Protein AF-A0A5K8A0B3-F1 (afdb_monomer)

Organism: NCBI:txid885957

Nearest PDB structures (foldseek):
  5bwe-assembly1_C  TM=9.818E-01  e=2.296E-04  Thauera aromatica
  4pkc-assembly1_C-2  TM=9.262E-01  e=1.901E-04  Thauera aromatica
  5bwd-assembly1_C  TM=9.883E-01  e=4.886E-04  Thauera aromatica
  6ixv-assembly4_H  TM=4.470E-01  e=5.094E+00  Homo sapiens
  6ixv-assembly3_G  TM=4.024E-01  e=7.915E+00  Homo sapiens

Secondary structure (DSSP, 8-state):
--BGGGBTTEEEPPTTSTT--TTEEEEEEEEE-SS-EEEEEEEEETTSBP-TT--B-

InterPro domains:
  IPR013161 Benzylsuccinate synthase gamma subunit [PF08201] (1-56)
  IPR038640 Benzylsuccinate synthase gamma subunit superfamily [G3DSA:6.20.90.20] (1-57)

Radius of gyration: 12.29 Å; Cα contacts (8 Å, |Δi|>4): 104; chains: 1; bounding box: 30×21×33 Å

Solvent-accessible surface area (backbone atoms only — not comparable to full-atom values): 3464 Å² total; per-residue (Å²): 132,68,29,33,62,52,18,64,44,46,43,70,52,52,87,86,44,97,82,46,51,92,60,28,24,32,44,48,44,84,46,73,60,99,90,46,76,50,73,49,76,43,84,44,39,38,81,36,71,50,57,99,82,64,42,78,102

Mean predicted aligned error: 2.28 Å

Sequence (57 aa):
MATCGECTFFFRVPENADDYEPDKGDCVTEKRDEKGTYWLSKPVFVSTDSCAHFQKK

Structure (mmCIF, N/CA/C/O backbone):
data_AF-A0A5K8A0B3-F1
#
_entry.id   AF-A0A5K8A0B3-F1
#
loop_
_atom_site.group_PDB
_atom_site.id
_atom_site.type_symbol
_atom_site.label_atom_id
_atom_site.label_alt_id
_atom_site.label_comp_id
_atom_site.label_asym_id
_atom_site.label_entity_id
_atom_site.label_seq_id
_atom_site.pdbx_PDB_ins_code
_atom_site.Cartn_x
_atom_site.Cartn_y
_atom_site.Cartn_z
_atom_site.occupancy
_atom_site.B_iso_or_equiv
_atom_site.auth_seq_id
_atom_site.auth_comp_id
_atom_site.auth_asym_id
_atom_site.auth_atom_id
_atom_site.pdbx_PDB_model_num
ATOM 1 N N . MET A 1 1 ? -9.720 7.825 -13.449 1.00 77.94 1 MET A N 1
ATOM 2 C CA . MET A 1 1 ? -10.123 7.204 -12.168 1.00 77.94 1 MET A CA 1
ATOM 3 C C . MET A 1 1 ? -8.960 7.388 -11.212 1.00 77.94 1 MET A C 1
ATOM 5 O O . MET A 1 1 ? -7.838 7.436 -11.698 1.00 77.94 1 MET A O 1
ATOM 9 N N . ALA A 1 2 ? -9.210 7.591 -9.919 1.00 92.88 2 ALA A N 1
ATOM 10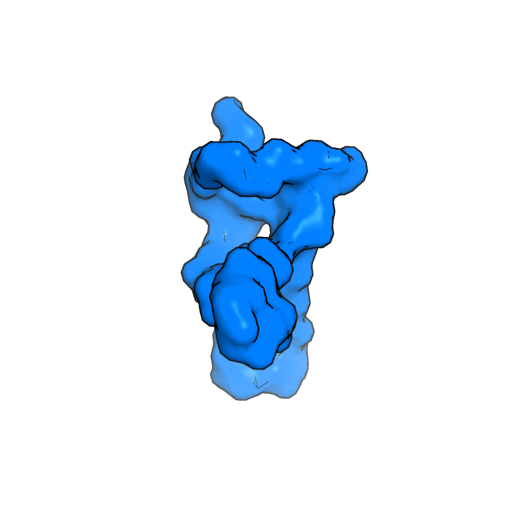 C CA . ALA A 1 2 ? -8.117 7.722 -8.957 1.00 92.88 2 ALA A CA 1
ATOM 11 C C . ALA A 1 2 ? -7.416 6.368 -8.789 1.00 92.88 2 ALA A C 1
ATOM 13 O O . ALA A 1 2 ? -8.078 5.329 -8.832 1.00 92.88 2 ALA A O 1
ATOM 14 N N . THR A 1 3 ? -6.102 6.379 -8.586 1.00 97.88 3 THR A N 1
ATOM 15 C CA . THR A 1 3 ? -5.305 5.157 -8.417 1.00 97.88 3 THR A CA 1
ATOM 16 C C . THR A 1 3 ? -4.590 5.139 -7.068 1.00 97.88 3 THR A C 1
ATOM 18 O O . THR A 1 3 ? -4.484 6.158 -6.380 1.00 97.88 3 THR A O 1
ATOM 21 N N . CYS A 1 4 ? -4.072 3.977 -6.670 1.00 97.44 4 CYS A N 1
ATOM 22 C CA . CYS A 1 4 ? -3.280 3.831 -5.451 1.00 97.44 4 CYS A CA 1
ATOM 23 C C . CYS A 1 4 ? -2.059 4.759 -5.428 1.00 97.44 4 CYS A C 1
ATOM 25 O O . CYS A 1 4 ? -1.744 5.283 -4.366 1.00 97.44 4 CYS A O 1
ATOM 27 N N . GLY A 1 5 ? -1.416 5.038 -6.568 1.00 97.31 5 GLY A N 1
ATOM 28 C CA . GLY A 1 5 ? -0.260 5.943 -6.623 1.00 97.31 5 GLY A CA 1
ATOM 29 C C . GLY A 1 5 ? -0.531 7.360 -6.101 1.00 97.31 5 GLY A C 1
ATOM 30 O O . GLY A 1 5 ? 0.379 8.014 -5.585 1.00 97.31 5 GLY A O 1
ATOM 31 N N . GLU A 1 6 ? -1.784 7.811 -6.180 1.00 98.19 6 GLU A N 1
ATOM 32 C CA . GLU A 1 6 ? -2.243 9.128 -5.721 1.00 98.19 6 GLU A CA 1
ATOM 33 C C . GLU A 1 6 ? -2.672 9.140 -4.239 1.00 98.19 6 GLU A C 1
ATOM 35 O O . GLU A 1 6 ? -3.072 10.184 -3.722 1.00 98.19 6 GLU A O 1
ATOM 40 N N . CYS A 1 7 ? -2.624 7.992 -3.553 1.00 98.31 7 CYS A N 1
ATOM 41 C CA . CYS A 1 7 ? -3.188 7.799 -2.216 1.00 98.31 7 CYS A CA 1
ATOM 42 C C . CYS A 1 7 ? -2.156 8.021 -1.097 1.00 98.31 7 CYS A C 1
ATOM 44 O O . CYS A 1 7 ? -1.061 7.468 -1.172 1.00 98.31 7 CYS A O 1
ATOM 46 N N . THR A 1 8 ? -2.493 8.735 -0.019 1.00 98.25 8 THR A N 1
ATOM 47 C CA . THR A 1 8 ? -1.629 8.954 1.167 1.00 98.25 8 THR A CA 1
ATOM 48 C C . THR A 1 8 ? -1.094 7.661 1.779 1.00 98.25 8 THR A C 1
ATOM 50 O O . THR A 1 8 ? 0.009 7.652 2.316 1.00 98.25 8 THR A O 1
ATOM 53 N N . PHE A 1 9 ? -1.843 6.567 1.646 1.00 98.25 9 PHE A N 1
ATOM 54 C CA . PHE A 1 9 ? -1.502 5.241 2.162 1.00 98.25 9 PHE A CA 1
ATOM 55 C C . PHE A 1 9 ? -0.593 4.413 1.242 1.00 98.25 9 PHE A C 1
ATOM 57 O O . PHE A 1 9 ? -0.291 3.270 1.575 1.00 98.25 9 PHE A O 1
ATOM 64 N N . PHE A 1 10 ? -0.189 4.940 0.081 1.00 98.44 10 PHE A N 1
ATOM 65 C CA . PHE A 1 10 ? 0.699 4.249 -0.854 1.00 98.44 10 PHE A CA 1
ATOM 66 C C . PHE A 1 10 ? 2.166 4.642 -0.665 1.00 98.44 10 PHE A C 1
ATOM 68 O O . PHE A 1 10 ? 2.541 5.813 -0.850 1.00 98.44 10 PHE A O 1
ATOM 75 N N . PHE A 1 11 ? 2.997 3.632 -0.415 1.00 98.50 11 PHE A N 1
ATOM 76 C CA . PHE A 1 11 ? 4.438 3.737 -0.199 1.00 98.50 11 PHE A CA 1
ATOM 77 C C . PHE A 1 11 ? 5.173 2.911 -1.256 1.00 98.50 11 PHE A C 1
ATOM 79 O O . PHE A 1 11 ? 4.949 1.714 -1.352 1.00 98.50 11 PHE A O 1
ATOM 86 N N . ARG A 1 12 ? 6.030 3.530 -2.081 1.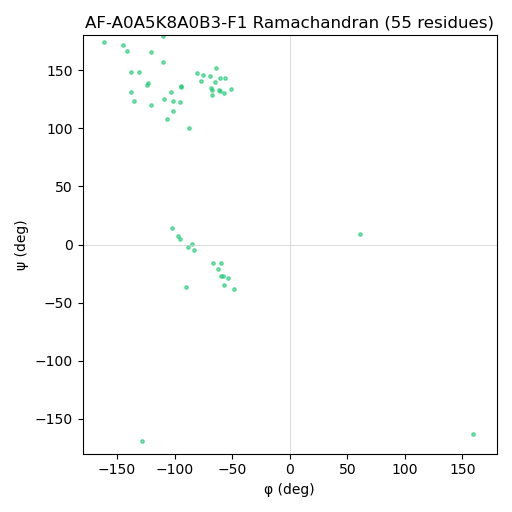00 98.19 12 ARG A N 1
ATOM 87 C CA . ARG A 1 12 ? 6.786 2.791 -3.112 1.00 98.19 12 ARG A CA 1
ATOM 88 C C . ARG A 1 12 ? 7.755 1.802 -2.463 1.00 98.19 12 ARG A C 1
ATOM 90 O O . ARG A 1 12 ? 8.420 2.168 -1.493 1.00 98.19 12 ARG A O 1
ATOM 97 N N . VAL A 1 13 ? 7.876 0.609 -3.047 1.00 98.50 13 VAL A N 1
ATOM 98 C CA . VAL A 1 13 ? 8.944 -0.332 -2.682 1.00 98.50 13 VAL A CA 1
ATOM 99 C C . VAL A 1 13 ? 10.288 0.274 -3.123 1.00 98.50 13 VAL A C 1
ATOM 101 O O . VAL A 1 13 ? 10.395 0.715 -4.272 1.00 98.50 13 VAL A O 1
ATOM 104 N N . PRO A 1 14 ? 11.303 0.359 -2.242 1.00 98.31 14 PRO A N 1
ATOM 105 C CA . PRO A 1 14 ? 12.631 0.860 -2.602 1.00 98.31 14 PRO A CA 1
ATOM 106 C C . PRO A 1 14 ? 13.304 0.012 -3.689 1.00 98.31 14 PRO A C 1
ATOM 108 O O . PRO A 1 14 ? 13.205 -1.206 -3.654 1.00 98.31 14 PRO A O 1
ATOM 111 N N . GLU A 1 15 ? 14.055 0.628 -4.609 1.00 98.19 15 GLU A N 1
ATOM 112 C CA . GLU A 1 15 ? 14.711 -0.084 -5.730 1.00 98.19 15 GLU A CA 1
ATOM 113 C C . GLU A 1 15 ? 15.743 -1.135 -5.298 1.00 98.19 15 GLU A C 1
ATOM 115 O O . GLU A 1 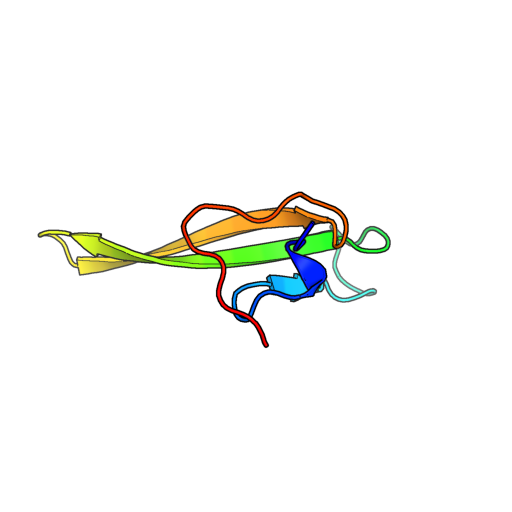15 ? 16.071 -2.043 -6.055 1.00 98.19 15 GLU A O 1
ATOM 120 N N . ASN A 1 16 ? 16.264 -1.010 -4.078 1.00 97.88 16 ASN A N 1
ATOM 121 C CA . ASN A 1 16 ? 17.227 -1.933 -3.490 1.00 97.88 16 ASN A CA 1
ATOM 122 C C . ASN A 1 16 ? 16.584 -3.008 -2.595 1.00 97.88 16 ASN A C 1
ATOM 124 O O . ASN A 1 16 ? 17.321 -3.729 -1.923 1.00 97.88 16 ASN A O 1
ATOM 128 N N . ALA A 1 17 ? 15.252 -3.072 -2.517 1.00 98.25 17 ALA A N 1
ATOM 129 C CA . ALA A 1 17 ? 14.549 -4.123 -1.791 1.00 98.25 17 ALA A CA 1
ATOM 130 C C . ALA A 1 17 ? 14.467 -5.404 -2.633 1.00 98.25 17 ALA A C 1
ATOM 132 O O . ALA A 1 17 ? 14.340 -5.346 -3.856 1.00 98.25 17 ALA A O 1
ATOM 133 N N . ASP A 1 18 ? 14.495 -6.561 -1.968 1.00 98.38 18 ASP A N 1
ATOM 134 C CA . ASP A 1 18 ? 14.451 -7.874 -2.627 1.00 98.38 18 ASP A CA 1
ATOM 135 C C . ASP A 1 18 ? 13.176 -8.079 -3.462 1.00 98.38 18 ASP A C 1
ATOM 137 O O . ASP A 1 18 ? 13.173 -8.835 -4.433 1.00 98.38 18 ASP A O 1
ATOM 141 N N . ASP A 1 19 ? 12.085 -7.411 -3.087 1.00 97.81 19 ASP A N 1
ATOM 142 C CA . ASP A 1 19 ? 10.775 -7.509 -3.718 1.00 97.81 19 ASP A CA 1
ATOM 143 C C . ASP A 1 19 ? 10.447 -6.328 -4.643 1.00 97.81 19 ASP A C 1
ATOM 145 O O . ASP A 1 19 ? 9.286 -6.165 -5.035 1.00 97.81 19 ASP A O 1
ATOM 149 N N . TYR A 1 20 ? 11.441 -5.513 -5.007 1.00 98.19 20 TYR A N 1
ATOM 150 C CA . TYR A 1 20 ? 11.251 -4.393 -5.920 1.00 98.19 20 TYR A CA 1
ATOM 151 C C . TYR A 1 20 ? 10.756 -4.834 -7.301 1.00 98.19 20 TYR A C 1
ATOM 153 O O . TYR A 1 20 ? 11.333 -5.696 -7.962 1.00 98.19 20 TYR A O 1
ATOM 161 N N . GLU A 1 21 ? 9.724 -4.140 -7.774 1.00 98.44 21 GLU A N 1
ATOM 162 C CA . GLU A 1 21 ? 9.297 -4.125 -9.169 1.00 98.44 21 GLU A CA 1
ATOM 163 C C . GLU A 1 21 ? 8.944 -2.673 -9.544 1.00 98.44 21 GLU A C 1
ATOM 165 O O . GLU A 1 21 ? 8.471 -1.921 -8.680 1.00 98.44 21 GLU A O 1
ATOM 170 N N . PRO A 1 22 ? 9.132 -2.246 -10.808 1.00 98.44 22 PRO A N 1
ATOM 171 C CA . PRO A 1 22 ? 8.723 -0.916 -11.243 1.00 98.44 22 PRO A CA 1
ATOM 172 C C . PRO A 1 22 ? 7.265 -0.619 -10.879 1.00 98.44 22 PRO A C 1
ATOM 174 O O . PRO A 1 22 ? 6.376 -1.443 -11.084 1.00 98.44 22 PRO A O 1
ATOM 177 N N . ASP A 1 23 ? 7.031 0.569 -10.320 1.00 97.94 23 ASP A N 1
ATOM 178 C CA . ASP A 1 23 ? 5.718 1.050 -9.869 1.00 97.94 23 ASP A CA 1
ATOM 179 C C . ASP A 1 23 ? 5.031 0.226 -8.765 1.00 97.94 23 ASP A C 1
ATOM 181 O O . ASP A 1 23 ? 3.880 0.512 -8.415 1.00 97.94 23 ASP A O 1
ATOM 185 N N . LYS A 1 24 ? 5.719 -0.744 -8.158 1.00 98.56 24 LYS A N 1
ATOM 186 C CA . LYS A 1 24 ? 5.217 -1.474 -6.993 1.00 98.56 24 LYS A CA 1
ATOM 187 C C . LYS A 1 24 ? 5.305 -0.630 -5.725 1.00 98.56 24 LYS A C 1
ATOM 189 O O . LYS A 1 24 ? 6.216 0.180 -5.522 1.00 98.56 24 LYS A O 1
ATOM 194 N N . GLY A 1 25 ? 4.332 -0.823 -4.852 1.00 98.44 25 GLY A N 1
ATOM 195 C CA . GLY A 1 25 ? 4.288 -0.215 -3.536 1.00 98.44 25 GLY A CA 1
ATOM 196 C C . GLY A 1 25 ? 3.334 -0.943 -2.611 1.00 98.44 25 GLY A C 1
ATOM 197 O O . GLY A 1 25 ? 2.588 -1.829 -3.020 1.00 98.44 25 GLY A O 1
ATOM 198 N N . ASP A 1 26 ? 3.326 -0.512 -1.365 1.00 98.69 26 ASP A N 1
ATOM 199 C CA . ASP A 1 26 ? 2.452 -1.024 -0.332 1.00 98.69 26 ASP A CA 1
ATOM 200 C C . ASP A 1 26 ? 1.307 -0.055 -0.070 1.00 98.69 26 ASP A C 1
ATOM 202 O O . ASP A 1 26 ? 1.502 1.145 0.130 1.00 98.69 26 ASP A O 1
ATOM 206 N N . CYS A 1 27 ? 0.093 -0.597 -0.043 1.00 98.56 27 CYS A N 1
ATOM 207 C CA . CYS A 1 27 ? -1.080 0.054 0.517 1.00 98.56 27 CYS A CA 1
ATOM 208 C C . CYS A 1 27 ? -1.131 -0.270 2.012 1.00 98.56 27 CYS A C 1
ATOM 210 O O . CYS A 1 27 ? -1.543 -1.369 2.400 1.00 98.56 27 CYS A O 1
ATOM 212 N N . VAL A 1 28 ? -0.689 0.679 2.838 1.00 98.56 28 VAL A N 1
ATOM 213 C CA . VAL A 1 28 ? -0.582 0.506 4.290 1.00 98.56 28 VAL A CA 1
ATOM 214 C C . VAL A 1 28 ? -1.758 1.183 4.981 1.00 98.56 28 VAL A C 1
ATOM 216 O O . VAL A 1 28 ? -1.889 2.405 4.953 1.00 98.56 28 VAL A O 1
ATOM 219 N N . THR A 1 29 ? -2.616 0.392 5.627 1.00 97.69 29 THR A N 1
ATOM 220 C CA . THR A 1 29 ? -3.793 0.911 6.344 1.00 97.69 29 THR A CA 1
ATOM 221 C C . THR A 1 29 ? -3.802 0.480 7.802 1.00 97.69 29 THR A C 1
ATOM 223 O O . THR A 1 29 ? -3.532 -0.678 8.121 1.00 97.69 29 THR A O 1
ATOM 226 N N . GLU A 1 30 ? -4.136 1.418 8.687 1.00 97.88 30 GLU A N 1
ATOM 227 C CA . GLU A 1 30 ? -4.349 1.148 10.108 1.00 97.88 30 GLU A CA 1
ATOM 228 C C . GLU A 1 30 ? -5.721 0.499 10.337 1.00 97.88 30 GLU A C 1
ATOM 230 O O . GLU A 1 30 ? -6.729 0.869 9.721 1.00 97.88 30 GLU A O 1
ATOM 235 N N . LYS A 1 31 ? -5.760 -0.468 11.249 1.00 98.00 31 LYS A N 1
ATOM 236 C CA . LYS A 1 31 ? -6.965 -1.104 11.768 1.00 98.00 31 LYS A CA 1
ATOM 237 C C . LYS A 1 31 ? -6.897 -1.125 13.288 1.00 98.00 31 LYS A C 1
ATOM 239 O O . LYS A 1 31 ? -5.824 -1.233 13.874 1.00 98.00 31 LYS A O 1
ATOM 244 N N . ARG A 1 32 ? -8.059 -1.040 13.927 1.00 98.38 32 ARG A N 1
ATOM 245 C CA . ARG A 1 32 ? -8.191 -1.155 15.375 1.00 98.38 32 ARG A CA 1
ATOM 246 C C . ARG A 1 32 ? -9.402 -2.003 15.709 1.00 98.38 32 ARG A C 1
ATOM 248 O O . ARG A 1 32 ? -10.482 -1.761 15.171 1.00 98.38 32 ARG A O 1
ATOM 255 N N . ASP A 1 33 ? -9.206 -2.962 16.594 1.00 98.25 33 ASP A N 1
ATOM 256 C CA . ASP A 1 33 ? -10.251 -3.819 17.141 1.00 98.25 33 ASP A CA 1
ATOM 257 C C . ASP A 1 33 ? -10.196 -3.817 18.680 1.00 98.25 33 ASP A C 1
ATOM 259 O O . ASP A 1 33 ? -9.524 -2.979 19.297 1.00 98.25 33 ASP A O 1
ATOM 263 N N . GLU A 1 34 ? -10.937 -4.720 19.322 1.00 98.44 34 GLU A N 1
ATOM 264 C CA . GLU A 1 34 ? -10.957 -4.852 20.779 1.00 98.44 34 GLU A CA 1
ATOM 265 C C . GLU A 1 34 ? -9.624 -5.325 21.383 1.00 98.44 34 GLU A C 1
ATOM 267 O O . GLU A 1 34 ? -9.434 -5.214 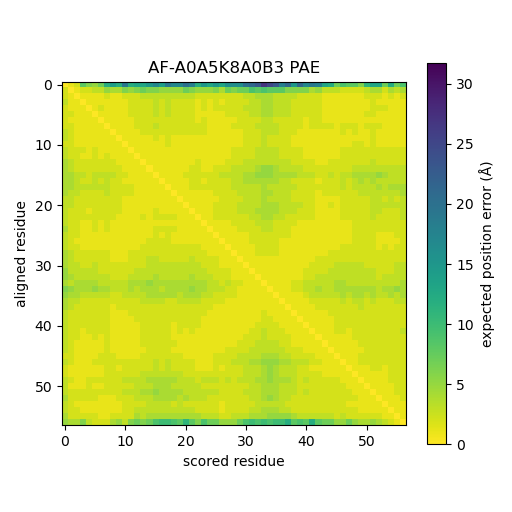22.596 1.00 98.44 34 GL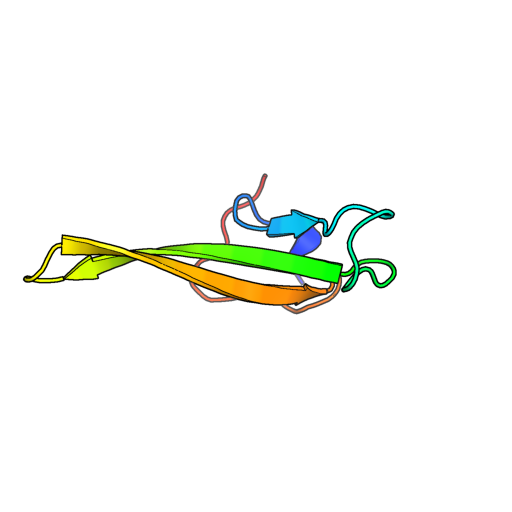U A O 1
ATOM 272 N N . LYS A 1 35 ? -8.706 -5.866 20.572 1.00 98.31 35 LYS A N 1
ATOM 273 C CA . LYS A 1 35 ? -7.375 -6.314 21.004 1.00 98.31 35 LYS A CA 1
ATOM 274 C C . LYS A 1 35 ? -6.350 -5.199 20.906 1.00 98.31 35 LYS A C 1
ATOM 276 O O . LYS A 1 35 ? -5.486 -5.097 21.776 1.00 98.31 35 LYS A O 1
ATOM 281 N N . GLY A 1 36 ? -6.445 -4.358 19.885 1.00 98.50 36 GLY A N 1
ATOM 282 C CA . GLY A 1 36 ? -5.554 -3.218 19.732 1.00 98.50 36 GLY A CA 1
ATOM 283 C C . GLY A 1 36 ? -5.479 -2.695 18.308 1.00 98.50 36 GLY A C 1
ATOM 284 O O . GLY A 1 36 ? -6.341 -2.963 17.475 1.00 98.50 36 GLY A O 1
ATOM 285 N N . THR A 1 37 ? -4.436 -1.910 18.050 1.00 98.62 37 THR A N 1
ATOM 286 C CA . THR A 1 37 ? -4.137 -1.368 16.724 1.00 98.62 37 THR A CA 1
ATOM 287 C C . THR A 1 37 ? -3.153 -2.276 15.994 1.00 98.62 37 THR A C 1
ATOM 289 O O . THR A 1 37 ? -2.163 -2.722 16.574 1.00 98.62 37 THR A O 1
ATOM 292 N N . T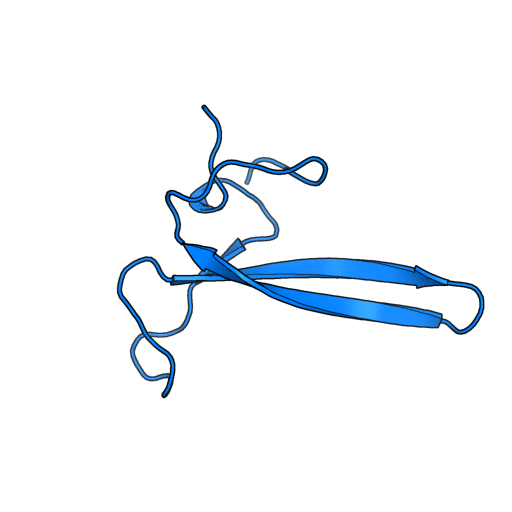YR A 1 38 ? -3.414 -2.519 14.715 1.00 98.50 38 TYR A N 1
ATOM 293 C CA . TYR A 1 38 ? -2.531 -3.234 13.801 1.00 98.50 38 TYR A CA 1
ATOM 294 C C . TYR A 1 38 ? -2.560 -2.584 12.416 1.00 98.50 38 TYR A C 1
ATOM 296 O O . TYR A 1 38 ? -3.432 -1.773 12.104 1.00 98.50 38 TYR A O 1
ATOM 304 N N . TRP A 1 39 ? -1.602 -2.949 11.567 1.00 98.56 39 TRP A N 1
ATOM 305 C CA . TRP A 1 39 ? -1.494 -2.424 10.209 1.00 98.56 39 TRP A CA 1
ATOM 306 C C . TRP A 1 39 ? -1.523 -3.562 9.202 1.00 98.56 39 TRP A C 1
ATOM 308 O O . TRP A 1 39 ? -0.913 -4.611 9.407 1.00 98.56 39 TRP A O 1
ATOM 318 N N . LEU A 1 40 ? -2.239 -3.339 8.105 1.00 98.31 40 LEU A N 1
ATOM 319 C CA . LEU A 1 40 ? -2.213 -4.207 6.937 1.00 98.31 40 LEU A CA 1
ATOM 320 C C . LEU A 1 40 ? -1.319 -3.557 5.887 1.00 98.31 40 LEU A C 1
ATOM 322 O O . LEU A 1 40 ? -1.595 -2.425 5.492 1.00 98.31 40 LEU A O 1
ATOM 326 N N . SER A 1 41 ? -0.293 -4.279 5.435 1.00 98.50 41 SER A N 1
ATOM 327 C CA . SER A 1 41 ? 0.524 -3.908 4.278 1.00 98.50 41 SER A CA 1
ATOM 328 C C . SER A 1 41 ? 0.164 -4.816 3.108 1.00 98.50 41 SER A C 1
ATOM 330 O O . SER A 1 41 ? 0.428 -6.020 3.151 1.00 98.50 41 SER A O 1
ATOM 332 N N . LYS A 1 42 ? -0.523 -4.269 2.100 1.00 98.12 42 LYS A N 1
ATOM 333 C CA . LYS A 1 42 ? -0.920 -5.011 0.897 1.00 98.12 42 LYS A CA 1
ATOM 334 C C . LYS A 1 42 ? -0.103 -4.525 -0.307 1.00 98.12 42 LYS A C 1
ATOM 336 O O . LYS A 1 42 ? -0.232 -3.344 -0.634 1.00 98.12 42 LYS A O 1
ATOM 341 N N . PRO A 1 43 ? 0.597 -5.410 -1.039 1.00 98.31 43 PRO A N 1
ATOM 342 C CA . PRO A 1 43 ? 1.294 -5.024 -2.259 1.00 98.31 43 PRO A CA 1
ATOM 343 C C . PRO A 1 43 ? 0.294 -4.634 -3.356 1.00 98.31 43 PRO A C 1
ATOM 345 O O . PRO A 1 43 ? -0.704 -5.325 -3.599 1.00 98.31 43 PRO A O 1
ATOM 348 N N . VAL A 1 44 ? 0.558 -3.508 -4.007 1.00 98.25 44 VAL A N 1
ATOM 349 C CA . VAL A 1 44 ? -0.210 -2.928 -5.115 1.00 98.25 44 VAL A CA 1
ATOM 350 C C . VAL A 1 44 ? 0.742 -2.244 -6.105 1.00 98.25 44 VAL A C 1
ATO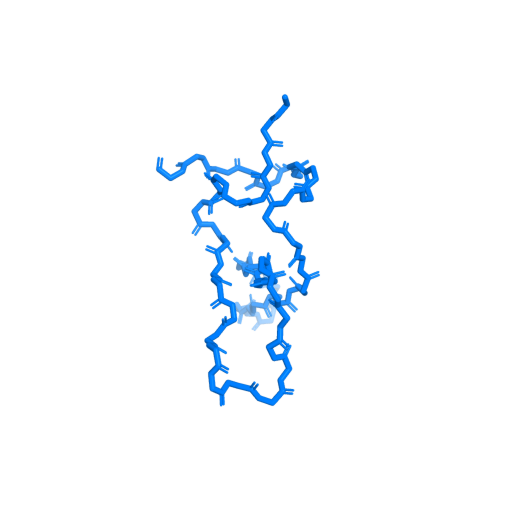M 352 O O . VAL A 1 44 ? 1.924 -2.061 -5.832 1.00 98.25 44 VAL A O 1
ATOM 355 N N . PHE A 1 45 ? 0.221 -1.822 -7.253 1.00 98.38 45 PHE A N 1
ATOM 356 C CA . PHE A 1 45 ? 0.953 -0.996 -8.219 1.00 98.38 45 PHE A CA 1
ATOM 357 C C . PHE A 1 45 ? 0.387 0.428 -8.262 1.00 98.38 45 PHE A C 1
ATOM 359 O O . PHE A 1 45 ? -0.790 0.636 -7.957 1.00 98.38 45 PHE A O 1
ATOM 366 N N . VAL A 1 46 ? 1.182 1.405 -8.710 1.00 97.75 46 VAL A N 1
ATOM 367 C CA . VAL A 1 46 ? 0.763 2.812 -8.913 1.00 97.75 46 VAL A CA 1
ATOM 368 C C . VAL A 1 46 ? -0.550 2.921 -9.699 1.00 97.75 46 VAL A C 1
ATOM 370 O O . VAL A 1 46 ? -1.379 3.772 -9.379 1.00 97.75 46 VAL A O 1
ATOM 373 N N . SER A 1 47 ? -0.748 2.059 -10.700 1.00 97.69 47 SER A N 1
ATOM 374 C CA . SER A 1 47 ? -1.923 2.0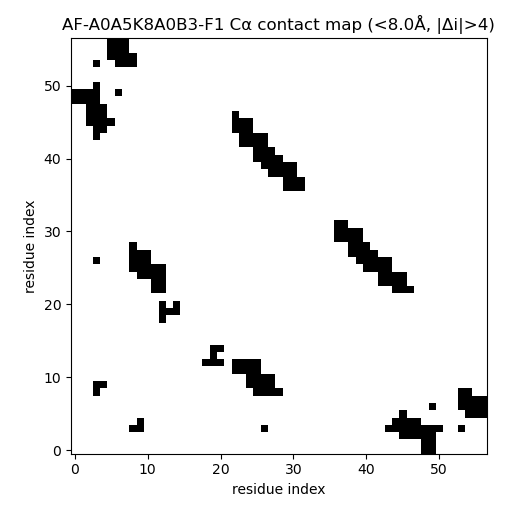17 -11.582 1.00 97.69 47 SER A CA 1
ATOM 375 C C . SER A 1 47 ? -3.122 1.249 -11.017 1.00 97.69 47 SER A C 1
ATOM 377 O O . SER A 1 47 ? -4.173 1.237 -11.649 1.00 97.69 47 SER A O 1
ATOM 379 N N . THR A 1 48 ? -2.988 0.609 -9.852 1.00 97.62 48 THR A N 1
ATOM 380 C CA . THR A 1 48 ? -4.099 -0.119 -9.217 1.00 97.62 48 THR A CA 1
ATOM 381 C C . THR A 1 48 ? -5.235 0.852 -8.913 1.00 97.62 48 THR A C 1
ATOM 383 O O . THR A 1 48 ? -4.986 1.922 -8.354 1.00 97.62 48 THR A O 1
ATOM 386 N N . ASP A 1 49 ? -6.469 0.485 -9.259 1.00 97.81 49 ASP A N 1
ATOM 387 C CA . ASP A 1 49 ? -7.646 1.307 -8.974 1.00 97.81 49 ASP A CA 1
ATOM 388 C C . ASP A 1 49 ? -7.767 1.617 -7.477 1.00 97.81 49 ASP A C 1
ATOM 390 O O . ASP A 1 49 ? -7.460 0.789 -6.611 1.00 97.81 49 ASP A O 1
ATOM 394 N N . SER A 1 50 ? -8.221 2.832 -7.165 1.00 96.12 50 SER A N 1
ATOM 395 C CA . SER A 1 50 ? -8.414 3.249 -5.782 1.00 96.12 50 SER A CA 1
ATOM 396 C C . SER A 1 50 ? -9.495 2.422 -5.074 1.00 96.12 50 SER A C 1
ATOM 398 O O . SER A 1 50 ? -10.427 1.8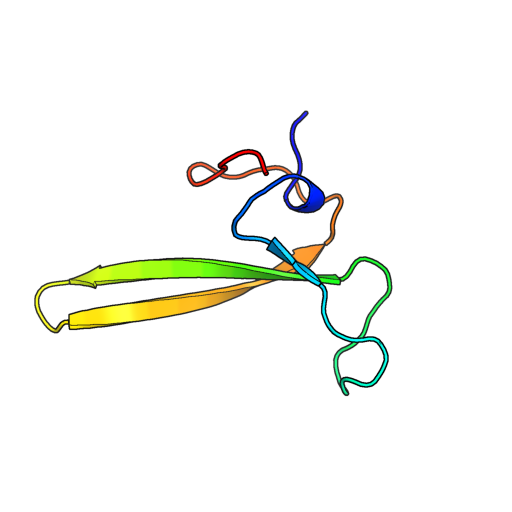91 -5.678 1.00 96.12 50 SER A O 1
ATOM 400 N N . CYS A 1 51 ? -9.366 2.300 -3.752 1.00 95.88 51 CYS A N 1
ATOM 401 C CA . CYS A 1 51 ? -10.295 1.540 -2.920 1.00 95.88 51 CYS A CA 1
ATOM 402 C C . CYS A 1 51 ? -11.145 2.458 -2.029 1.00 95.88 51 CYS A C 1
ATOM 404 O O . CYS A 1 51 ? -10.965 3.675 -1.999 1.00 95.88 51 CYS A O 1
ATOM 406 N N . ALA A 1 52 ? -12.035 1.864 -1.231 1.00 96.38 52 ALA A N 1
ATOM 407 C CA . ALA A 1 52 ? -12.897 2.594 -0.296 1.00 96.38 52 ALA A CA 1
ATOM 408 C C . ALA A 1 52 ? -12.138 3.414 0.772 1.00 96.38 52 ALA A C 1
ATOM 410 O O . ALA A 1 52 ? -12.729 4.282 1.405 1.00 96.38 52 ALA A O 1
ATOM 411 N N . HIS A 1 53 ? -10.843 3.150 0.981 1.00 95.94 53 HIS A N 1
ATOM 412 C CA . HIS A 1 53 ? -9.986 3.885 1.918 1.00 95.94 53 HIS A CA 1
ATOM 413 C C . HIS A 1 53 ? -9.145 4.982 1.247 1.00 95.94 53 HIS A C 1
ATOM 415 O O . HIS A 1 53 ? -8.273 5.553 1.894 1.00 95.94 53 HIS A O 1
ATOM 421 N N . PHE A 1 54 ? -9.363 5.266 -0.040 1.00 97.62 54 PHE A N 1
ATOM 422 C CA . PHE A 1 54 ? -8.583 6.257 -0.775 1.00 97.62 54 PHE A CA 1
ATOM 423 C C . PHE A 1 54 ? -8.620 7.640 -0.118 1.00 97.62 54 PHE A C 1
ATOM 425 O O . PHE A 1 54 ? -9.685 8.190 0.160 1.00 97.62 54 PHE A O 1
ATOM 432 N N . GLN A 1 55 ? -7.437 8.221 0.059 1.00 97.56 55 GLN A N 1
ATOM 433 C CA . GLN A 1 55 ? -7.246 9.596 0.497 1.00 97.56 55 GLN A CA 1
ATOM 434 C C . GLN A 1 55 ? -6.170 10.224 -0.373 1.00 97.56 55 GLN A C 1
ATOM 436 O O . GLN A 1 55 ? -5.074 9.687 -0.472 1.00 97.56 55 GLN A O 1
ATOM 441 N N . LYS A 1 56 ? -6.484 11.336 -1.035 1.00 96.75 56 LYS A N 1
ATOM 442 C CA . LYS A 1 56 ? -5.550 11.977 -1.963 1.00 96.75 56 LYS A CA 1
ATOM 443 C C . LYS A 1 56 ? -4.352 12.574 -1.209 1.00 96.75 56 LYS A C 1
ATOM 445 O O . LYS A 1 56 ? -4.567 13.204 -0.174 1.00 96.75 56 LYS A O 1
ATOM 450 N N . LYS A 1 57 ? -3.136 12.348 -1.727 1.00 91.75 57 LYS A N 1
ATOM 451 C CA . LYS A 1 57 ? -1.889 12.986 -1.259 1.00 91.75 57 LYS A CA 1
ATOM 452 C C . LYS A 1 57 ? -1.938 14.507 -1.361 1.00 91.75 57 LYS A C 1
ATOM 454 O O . LYS A 1 57 ? -2.560 15.014 -2.325 1.00 91.75 57 LYS A O 1
#

Foldseek 3Di:
DQFLLQAPQWDADDPPDPPDDPQKTWRWDWDADPVGIDIDTDIDGRHHHDDPPGDGD

pLDDT: mean 97.45, std 2.88, range [77.94, 98.69]